Protein AF-A0A9E5BPJ3-F1 (afdb_monomer)

Structure (mmCIF, N/CA/C/O backbone):
data_AF-A0A9E5BPJ3-F1
#
_entry.id   AF-A0A9E5BPJ3-F1
#
loop_
_atom_site.group_PDB
_atom_site.id
_atom_site.type_symbol
_atom_site.label_atom_id
_atom_site.label_alt_id
_atom_site.label_comp_id
_atom_site.label_asym_id
_atom_site.label_entity_id
_atom_site.label_seq_id
_atom_site.pdbx_PDB_ins_code
_atom_site.Cartn_x
_atom_site.Cartn_y
_atom_site.Cartn_z
_atom_site.occupancy
_atom_site.B_iso_or_equiv
_atom_site.auth_seq_id
_atom_site.auth_comp_id
_atom_site.auth_asym_id
_atom_site.auth_atom_id
_atom_site.pdbx_PDB_model_num
ATOM 1 N N . MET A 1 1 ? -10.280 13.046 -14.703 1.00 81.69 1 MET A N 1
ATOM 2 C CA . MET A 1 1 ? -9.796 13.109 -16.103 1.00 81.69 1 MET A CA 1
ATOM 3 C C . MET A 1 1 ? -10.925 13.627 -16.991 1.00 81.69 1 MET A C 1
ATOM 5 O O . MET A 1 1 ? -12.068 13.327 -16.679 1.00 81.69 1 MET A O 1
ATOM 9 N N . SER A 1 2 ? -10.649 14.406 -18.044 1.00 81.88 2 SER A N 1
ATOM 10 C CA . SER A 1 2 ? -11.695 15.060 -18.865 1.00 81.88 2 SER A CA 1
ATOM 11 C C . SER A 1 2 ? -11.933 14.431 -20.241 1.00 81.88 2 SER A C 1
ATOM 13 O O . SER A 1 2 ? -13.012 14.604 -20.796 1.00 81.88 2 SER A O 1
ATOM 15 N N . GLN A 1 3 ? -10.954 13.704 -20.785 1.00 89.88 3 GLN A N 1
ATOM 16 C CA . GLN A 1 3 ? -11.055 13.027 -22.080 1.00 89.88 3 GLN A CA 1
ATOM 17 C C . GLN A 1 3 ? -11.237 11.512 -21.890 1.00 89.88 3 GLN A C 1
ATOM 19 O O . GLN A 1 3 ? -10.667 10.955 -20.945 1.00 89.88 3 GLN A O 1
ATOM 24 N N . PRO A 1 4 ? -11.993 10.834 -22.777 1.00 89.38 4 PRO A N 1
ATOM 25 C CA . PRO A 1 4 ? -12.219 9.392 -22.686 1.00 89.38 4 PRO A CA 1
ATOM 26 C C . PRO A 1 4 ? -10.955 8.568 -22.975 1.00 89.38 4 PRO A C 1
ATOM 28 O O . PRO A 1 4 ? -10.766 7.520 -22.364 1.00 89.38 4 PRO A O 1
ATOM 31 N N . LEU A 1 5 ? -10.064 9.049 -23.851 1.00 94.25 5 LEU A N 1
ATOM 32 C CA . LEU A 1 5 ? -8.779 8.415 -24.158 1.00 94.25 5 LEU A CA 1
ATOM 33 C C . LEU A 1 5 ? -7.630 9.350 -23.774 1.00 94.25 5 LEU A C 1
ATOM 35 O O . LEU A 1 5 ? -7.616 10.514 -24.170 1.00 94.25 5 LEU A O 1
ATOM 39 N N . GLN A 1 6 ? -6.668 8.842 -23.004 1.00 93.38 6 GLN A N 1
ATOM 40 C CA . GLN A 1 6 ? -5.492 9.603 -22.582 1.00 93.38 6 GLN A CA 1
ATOM 41 C C . GLN A 1 6 ? 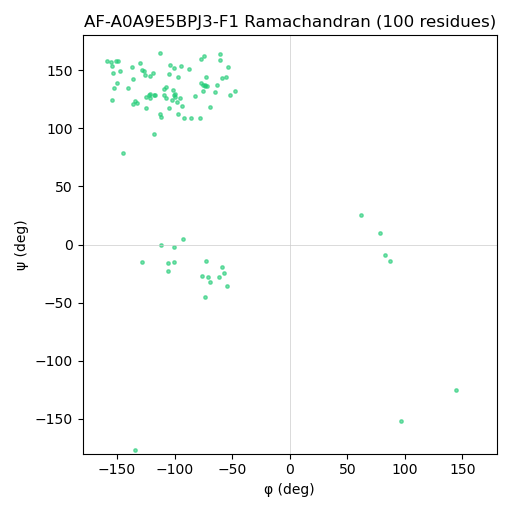-4.314 8.689 -22.248 1.00 93.38 6 GLN A C 1
ATOM 43 O O . GLN A 1 6 ? -4.495 7.527 -21.881 1.00 93.38 6 GLN A O 1
ATOM 48 N N . THR A 1 7 ? -3.109 9.244 -22.314 1.00 95.75 7 THR A N 1
ATOM 49 C CA . THR A 1 7 ? -1.898 8.575 -21.833 1.00 95.75 7 THR A CA 1
ATOM 50 C C . THR A 1 7 ? -1.848 8.608 -20.299 1.00 95.75 7 THR A C 1
ATOM 52 O O . THR A 1 7 ? -2.121 9.661 -19.713 1.00 95.75 7 THR A O 1
ATOM 55 N N . PRO A 1 8 ? -1.476 7.504 -19.625 1.00 96.94 8 PRO A N 1
ATOM 56 C CA . PRO A 1 8 ? -1.297 7.489 -18.176 1.00 96.94 8 PRO A CA 1
ATOM 57 C C . PRO A 1 8 ? -0.249 8.498 -17.697 1.00 96.94 8 PRO A C 1
ATOM 59 O O . PRO A 1 8 ? 0.800 8.677 -18.321 1.00 96.94 8 PRO A O 1
ATOM 62 N N . LYS A 1 9 ? -0.492 9.116 -16.539 1.00 96.75 9 LYS A N 1
ATOM 63 C CA . LYS A 1 9 ? 0.490 9.997 -15.890 1.00 96.75 9 LYS A CA 1
ATOM 64 C C . LYS A 1 9 ? 1.498 9.156 -15.107 1.00 96.75 9 LYS A C 1
ATOM 66 O O . LYS A 1 9 ? 1.103 8.363 -14.256 1.00 96.75 9 LYS A O 1
ATOM 71 N N . ILE A 1 10 ? 2.791 9.373 -15.337 1.00 98.38 10 ILE A N 1
ATOM 72 C CA . ILE A 1 10 ? 3.872 8.727 -14.580 1.00 98.38 10 ILE A CA 1
ATOM 73 C C . ILE A 1 10 ? 4.396 9.696 -13.517 1.00 98.38 10 ILE A C 1
ATOM 75 O O . ILE A 1 10 ? 4.712 10.846 -13.819 1.00 98.38 10 ILE A O 1
ATOM 79 N N . VAL A 1 11 ? 4.496 9.236 -12.270 1.00 98.38 11 VAL A N 1
ATOM 80 C CA . VAL A 1 11 ? 5.023 10.015 -11.141 1.00 98.38 11 VAL A CA 1
ATOM 81 C C . VAL A 1 11 ? 6.164 9.244 -10.488 1.00 98.38 11 VAL A C 1
ATOM 83 O O . VAL A 1 11 ? 5.953 8.160 -9.949 1.00 98.38 11 VAL A O 1
ATOM 86 N N . ILE A 1 12 ? 7.371 9.810 -10.513 1.00 98.31 12 ILE A N 1
ATOM 87 C CA . ILE A 1 12 ? 8.544 9.214 -9.863 1.00 98.31 12 ILE A CA 1
ATOM 88 C C . ILE A 1 12 ? 8.483 9.447 -8.355 1.00 98.31 12 ILE A C 1
ATOM 90 O O . ILE A 1 12 ? 8.108 10.524 -7.885 1.00 98.31 12 ILE A O 1
ATOM 94 N N . LYS A 1 13 ? 8.852 8.419 -7.592 1.00 97.31 13 LYS A N 1
ATOM 95 C CA . LYS A 1 13 ? 8.881 8.422 -6.132 1.00 97.31 13 LYS A CA 1
ATOM 96 C C . LYS A 1 13 ? 10.236 7.910 -5.634 1.00 97.31 13 LYS A C 1
ATOM 98 O O . LYS A 1 13 ? 10.876 7.124 -6.325 1.00 97.31 13 LYS A O 1
ATOM 103 N N . PRO A 1 14 ? 10.669 8.261 -4.410 1.00 96.81 14 PRO A N 1
ATOM 104 C CA . PRO A 1 14 ? 11.923 7.739 -3.848 1.00 96.81 14 PRO A CA 1
ATOM 105 C C . PRO A 1 14 ? 11.990 6.204 -3.738 1.00 96.81 14 PRO A C 1
ATOM 107 O O . PRO A 1 14 ? 13.074 5.635 -3.603 1.00 96.81 14 PRO A O 1
ATOM 110 N N . TRP A 1 15 ? 10.833 5.538 -3.776 1.00 97.19 15 TRP A N 1
ATOM 111 C CA . TRP A 1 15 ? 10.688 4.087 -3.710 1.00 97.19 15 TRP A CA 1
ATOM 112 C C . TRP A 1 15 ? 10.454 3.411 -5.072 1.00 97.19 15 TRP A C 1
ATOM 114 O O . TRP A 1 15 ? 10.380 2.188 -5.114 1.00 97.19 15 TRP A O 1
ATOM 124 N N . GLY A 1 16 ? 10.350 4.166 -6.174 1.00 97.88 16 GLY A N 1
ATOM 125 C CA . GLY A 1 16 ? 10.026 3.633 -7.501 1.00 97.88 16 GLY A CA 1
ATOM 126 C C . GLY A 1 16 ? 9.164 4.598 -8.319 1.00 97.88 16 GLY A C 1
ATOM 127 O O . GLY A 1 16 ? 9.533 5.762 -8.501 1.00 97.88 16 GLY A O 1
ATOM 128 N N . ARG A 1 17 ? 8.009 4.150 -8.822 1.00 98.44 17 ARG A N 1
ATOM 129 C CA . ARG A 1 17 ? 7.078 5.017 -9.567 1.00 98.44 17 ARG A CA 1
ATOM 130 C C . ARG A 1 17 ? 5.611 4.624 -9.418 1.00 98.44 17 ARG A C 1
ATOM 132 O O . ARG A 1 17 ? 5.271 3.477 -9.144 1.00 98.44 17 ARG A O 1
ATOM 139 N N . GLU A 1 18 ? 4.746 5.597 -9.676 1.00 98.56 18 GLU A N 1
ATOM 140 C CA . GLU A 1 18 ? 3.305 5.422 -9.849 1.00 98.56 18 GLU A CA 1
ATOM 141 C C . GLU A 1 18 ? 2.937 5.644 -11.321 1.00 98.56 18 GLU A C 1
ATOM 143 O O . GLU A 1 18 ? 3.338 6.648 -11.913 1.00 98.56 18 GLU A O 1
ATOM 148 N N . ILE A 1 19 ? 2.124 4.759 -11.895 1.00 98.56 19 ILE A N 1
ATOM 149 C CA . ILE A 1 19 ? 1.502 4.935 -13.214 1.00 98.56 19 ILE A CA 1
ATOM 150 C C . ILE A 1 19 ? 0.001 5.110 -12.991 1.00 98.56 19 ILE A C 1
ATOM 152 O O . ILE A 1 19 ? -0.685 4.177 -12.581 1.00 98.56 19 ILE A O 1
ATOM 156 N N . TRP A 1 20 ? -0.511 6.315 -13.216 1.00 98.19 20 TRP A N 1
ATOM 157 C CA . TRP A 1 20 ? -1.896 6.680 -12.932 1.00 98.19 20 TRP A CA 1
ATOM 158 C C . TRP A 1 20 ? -2.744 6.445 -14.177 1.00 98.19 20 TRP A C 1
ATOM 160 O O . TRP A 1 20 ? -2.638 7.193 -15.151 1.00 98.19 20 TRP A O 1
ATOM 170 N N . PHE A 1 21 ? -3.592 5.419 -14.129 1.00 96.88 21 PHE A N 1
ATOM 171 C CA . PHE A 1 21 ? -4.532 5.087 -15.204 1.00 96.88 21 PHE A CA 1
ATOM 172 C C . PHE A 1 21 ? -5.961 5.565 -14.916 1.00 96.88 21 PHE A C 1
ATOM 174 O O . PHE A 1 21 ? -6.772 5.638 -15.833 1.00 96.88 21 PHE A O 1
ATOM 181 N N . ALA A 1 22 ? -6.273 5.935 -13.669 1.00 96.06 22 ALA A N 1
ATOM 182 C CA . ALA A 1 22 ? -7.500 6.646 -13.330 1.00 96.06 22 ALA A CA 1
ATOM 183 C C . ALA A 1 22 ? -7.248 7.728 -12.270 1.00 96.06 22 ALA A C 1
ATOM 185 O O . ALA A 1 22 ? -6.574 7.488 -11.270 1.00 96.06 22 ALA A O 1
ATOM 186 N N . ASP A 1 23 ? -7.816 8.911 -12.495 1.00 95.12 23 ASP A N 1
ATOM 187 C CA . ASP A 1 23 ? -7.787 10.064 -11.588 1.00 95.12 23 ASP A CA 1
ATOM 188 C C . ASP A 1 23 ? -9.121 10.804 -11.713 1.00 95.12 23 ASP A C 1
ATOM 190 O O . ASP A 1 23 ? -9.282 11.754 -12.489 1.00 95.12 23 ASP A O 1
ATOM 194 N N . GLN A 1 24 ? -10.136 10.251 -11.057 1.00 94.81 24 GLN A N 1
ATOM 195 C CA . GLN A 1 24 ? -11.500 10.754 -11.077 1.00 94.81 24 GLN A CA 1
ATOM 196 C C . GLN A 1 24 ? -11.887 11.293 -9.709 1.00 94.81 24 GLN A C 1
ATOM 198 O O . GLN A 1 24 ? -11.283 10.975 -8.689 1.00 94.81 24 GLN A O 1
ATOM 203 N N . LYS A 1 25 ? -12.975 12.066 -9.676 1.00 94.69 25 LYS A N 1
ATOM 204 C CA . LYS A 1 25 ? -13.491 12.655 -8.435 1.00 94.69 25 LYS A CA 1
ATOM 205 C C . LYS A 1 25 ? -13.756 11.614 -7.338 1.00 94.69 25 LYS A C 1
ATOM 207 O O . LYS A 1 25 ? -13.567 11.917 -6.167 1.00 94.69 25 LYS A O 1
ATOM 212 N N . MET A 1 26 ? -14.210 10.418 -7.720 1.00 95.81 26 MET A N 1
ATOM 213 C CA . MET A 1 26 ? -14.640 9.376 -6.780 1.00 95.81 26 MET A CA 1
ATOM 214 C C . MET A 1 26 ? -13.654 8.213 -6.641 1.00 95.81 26 MET A C 1
ATOM 216 O O . MET A 1 26 ? -13.776 7.439 -5.698 1.00 95.81 26 MET A O 1
ATOM 220 N N . TYR A 1 27 ? -12.701 8.056 -7.563 1.00 96.50 27 TYR A N 1
ATOM 221 C CA . TYR A 1 27 ? -11.762 6.937 -7.536 1.00 96.50 27 TYR A CA 1
ATOM 222 C C . TYR A 1 27 ? -10.455 7.276 -8.247 1.00 96.50 27 TYR A C 1
ATOM 224 O O . TYR A 1 27 ? -10.415 8.079 -9.181 1.00 96.50 27 TYR A O 1
ATOM 232 N N . ALA A 1 28 ? -9.393 6.599 -7.828 1.00 97.25 28 ALA A N 1
ATOM 233 C CA . ALA A 1 28 ? -8.108 6.615 -8.499 1.00 97.25 28 ALA A CA 1
ATOM 234 C C . ALA A 1 28 ? -7.666 5.179 -8.782 1.00 97.25 28 ALA A C 1
ATOM 236 O O . ALA A 1 28 ? -7.990 4.257 -8.037 1.00 97.25 28 ALA A O 1
ATOM 237 N N . GLY A 1 29 ? -6.916 5.009 -9.860 1.00 97.88 29 GLY A N 1
ATOM 238 C CA . GLY A 1 29 ? -6.368 3.736 -10.297 1.00 97.88 29 GLY A CA 1
ATOM 239 C C . GLY A 1 29 ? -4.902 3.927 -10.630 1.00 97.88 29 GLY A C 1
ATOM 240 O O . GLY A 1 29 ? -4.549 4.785 -11.446 1.00 97.88 29 GLY A O 1
ATOM 241 N N . LYS A 1 30 ? -4.047 3.162 -9.954 1.00 98.25 30 LYS A N 1
ATOM 242 C CA . LYS A 1 30 ? -2.598 3.264 -10.091 1.00 98.25 30 LYS A CA 1
ATOM 243 C C . LYS A 1 30 ? -1.967 1.887 -10.190 1.00 98.25 30 LYS A C 1
ATOM 245 O O . LYS A 1 30 ? -2.367 0.976 -9.473 1.00 98.25 30 LYS A O 1
ATOM 250 N N . ILE A 1 31 ? -0.944 1.776 -11.027 1.00 98.44 31 ILE A N 1
ATOM 251 C CA . ILE A 1 31 ? 0.047 0.704 -10.941 1.00 98.44 31 ILE A CA 1
ATOM 252 C C . ILE A 1 31 ? 1.216 1.259 -10.132 1.00 98.44 31 ILE A C 1
ATOM 254 O O . ILE A 1 31 ? 1.739 2.333 -10.447 1.00 98.44 31 ILE A O 1
ATOM 258 N N . LEU A 1 32 ? 1.591 0.554 -9.069 1.00 98.31 32 LEU A N 1
ATOM 259 C CA . LEU A 1 32 ? 2.748 0.889 -8.247 1.00 98.31 32 LEU A CA 1
ATOM 260 C C . LEU A 1 32 ? 3.887 -0.051 -8.622 1.00 98.31 32 LEU A C 1
ATOM 262 O O . LEU A 1 32 ? 3.735 -1.268 -8.553 1.00 98.31 32 LEU A O 1
ATOM 266 N N . GLU A 1 33 ? 5.027 0.515 -8.992 1.00 98.19 33 GLU A N 1
ATOM 267 C CA . GLU A 1 33 ? 6.259 -0.241 -9.180 1.00 98.19 33 GLU A CA 1
ATOM 268 C C . GLU A 1 33 ? 7.244 0.177 -8.097 1.00 98.19 33 GLU A C 1
ATOM 270 O O . GLU A 1 33 ? 7.698 1.325 -8.068 1.00 98.19 33 GLU A O 1
ATOM 275 N N . VAL A 1 34 ? 7.539 -0.750 -7.188 1.00 97.94 34 VAL A N 1
ATOM 276 C CA . VAL A 1 34 ? 8.392 -0.514 -6.021 1.00 97.94 34 VAL A CA 1
ATOM 277 C C . VAL A 1 34 ? 9.728 -1.218 -6.229 1.00 97.94 34 VAL A C 1
ATOM 279 O O . VAL A 1 34 ? 9.782 -2.415 -6.508 1.00 97.94 34 VAL A O 1
ATOM 282 N N . THR A 1 35 ? 10.822 -0.472 -6.103 1.00 97.88 35 THR A N 1
ATOM 283 C CA . THR A 1 35 ? 12.176 -1.021 -6.205 1.00 97.88 35 THR A CA 1
ATOM 284 C C . THR A 1 35 ? 12.489 -1.858 -4.967 1.00 97.88 35 THR A C 1
ATOM 286 O O . THR A 1 35 ? 12.244 -1.421 -3.845 1.00 97.88 35 THR A O 1
ATOM 289 N N . LYS A 1 36 ? 13.097 -3.038 -5.152 1.00 97.56 36 LYS A N 1
ATOM 290 C CA . LYS A 1 36 ? 13.499 -3.930 -4.051 1.00 97.56 36 LYS A CA 1
ATOM 291 C C . LYS A 1 36 ? 14.252 -3.178 -2.944 1.00 97.56 36 LYS A C 1
ATOM 293 O O . LYS A 1 36 ? 15.207 -2.452 -3.220 1.00 97.56 36 LYS A O 1
ATOM 298 N N . GLY A 1 37 ? 13.848 -3.406 -1.692 1.00 96.94 37 GLY A N 1
ATOM 299 C CA . GLY A 1 37 ? 14.462 -2.794 -0.509 1.00 96.94 37 GLY A CA 1
ATOM 300 C C . GLY A 1 37 ? 14.042 -1.342 -0.263 1.00 96.94 37 GLY A C 1
ATOM 301 O O . GLY A 1 37 ? 14.640 -0.663 0.573 1.00 96.94 37 GLY A O 1
ATOM 302 N N . LYS A 1 38 ? 13.043 -0.839 -0.994 1.00 97.75 38 LYS A N 1
ATOM 303 C CA . LYS A 1 38 ? 12.405 0.451 -0.733 1.00 97.75 38 LYS A CA 1
ATOM 304 C C . LYS A 1 38 ? 11.049 0.237 -0.084 1.00 97.75 38 LYS A C 1
ATOM 306 O O . L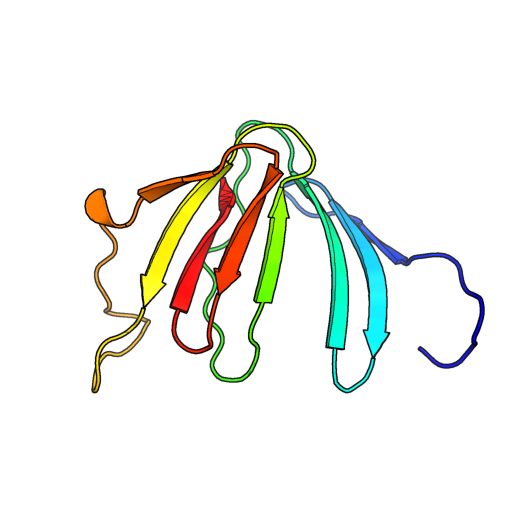YS A 1 38 ? 10.400 -0.768 -0.308 1.00 97.75 38 LYS A O 1
ATOM 311 N N . ARG A 1 39 ? 10.607 1.247 0.659 1.00 96.19 39 ARG A N 1
ATOM 312 C CA . ARG A 1 39 ? 9.304 1.257 1.317 1.00 96.19 39 ARG A CA 1
ATOM 313 C C . ARG A 1 39 ? 8.521 2.510 0.996 1.00 96.19 39 ARG A C 1
ATOM 315 O O . ARG A 1 39 ? 9.099 3.587 0.809 1.00 96.19 39 ARG A O 1
ATOM 322 N N . LEU A 1 40 ? 7.205 2.370 0.997 1.00 97.19 40 LEU A N 1
ATOM 323 C CA . LEU A 1 40 ? 6.289 3.499 1.011 1.00 97.19 40 LEU A CA 1
ATOM 324 C C . LEU A 1 40 ? 6.267 4.127 2.414 1.00 97.19 40 LEU A C 1
ATOM 326 O O . LEU A 1 40 ? 6.705 3.527 3.399 1.00 97.19 40 LEU A O 1
ATOM 330 N N . SER A 1 41 ? 5.785 5.366 2.512 1.00 96.12 41 SER A N 1
ATOM 331 C CA . SER A 1 41 ? 5.517 5.981 3.815 1.00 96.12 41 SER A CA 1
ATOM 332 C C . SER A 1 41 ? 4.470 5.172 4.581 1.00 96.12 41 SER A C 1
ATOM 334 O O . SER A 1 41 ? 3.691 4.439 3.981 1.00 96.12 41 SER A O 1
ATOM 336 N N . LEU A 1 42 ? 4.425 5.320 5.906 1.00 96.12 42 LEU A N 1
ATOM 337 C CA . LEU A 1 42 ? 3.287 4.832 6.682 1.00 96.12 42 LEU A CA 1
ATOM 338 C C . LEU A 1 42 ? 2.040 5.631 6.279 1.00 96.12 42 LEU A C 1
ATOM 340 O O . LEU A 1 42 ? 2.096 6.861 6.208 1.00 96.12 42 LEU A O 1
ATOM 344 N N . GLN A 1 43 ? 0.944 4.941 5.983 1.00 97.38 43 GLN A N 1
ATOM 345 C CA . GLN A 1 43 ? -0.270 5.537 5.439 1.00 97.38 43 GLN A CA 1
ATOM 346 C C . GLN A 1 43 ? -1.457 5.327 6.374 1.00 97.38 43 GLN A C 1
ATOM 348 O O . GLN A 1 43 ? -1.569 4.309 7.054 1.00 97.38 43 GLN A O 1
ATOM 353 N N . TYR A 1 44 ? -2.360 6.304 6.368 1.00 97.81 44 TYR A N 1
ATOM 354 C CA . TYR A 1 44 ? -3.635 6.278 7.071 1.00 97.81 44 TYR A CA 1
ATOM 355 C C . TYR A 1 44 ? -4.653 7.114 6.292 1.00 97.81 44 TYR A C 1
ATOM 357 O O . TYR A 1 44 ? -4.326 8.190 5.776 1.00 97.81 44 TYR A O 1
ATOM 365 N N . HIS A 1 45 ? -5.889 6.625 6.192 1.00 97.31 45 HIS A N 1
ATOM 366 C CA . HIS A 1 45 ? -6.945 7.273 5.421 1.00 97.31 45 HIS A CA 1
ATOM 367 C C . HIS A 1 45 ? -8.272 7.288 6.189 1.00 97.31 45 HIS A C 1
ATOM 369 O O . HIS A 1 45 ? -8.832 6.241 6.494 1.00 97.31 45 HIS A O 1
ATOM 375 N N . GLU A 1 46 ? -8.813 8.485 6.437 1.00 96.50 46 GLU A N 1
ATOM 376 C CA . GLU A 1 46 ? -10.135 8.667 7.071 1.00 96.50 46 GLU A CA 1
ATOM 377 C C . GLU A 1 46 ? -11.305 8.404 6.111 1.00 96.50 46 GLU A C 1
ATOM 379 O O . GLU A 1 46 ? -12.407 8.081 6.535 1.00 96.50 46 GLU A O 1
ATOM 384 N N . ARG A 1 47 ? -11.096 8.602 4.802 1.00 96.31 47 ARG A N 1
ATOM 385 C CA . ARG A 1 47 ? -12.191 8.642 3.809 1.00 96.31 47 ARG A CA 1
ATOM 386 C C . ARG A 1 47 ? -11.997 7.732 2.606 1.00 96.31 47 ARG A C 1
ATOM 388 O O . ARG A 1 47 ? -12.931 7.524 1.842 1.00 96.31 47 ARG A O 1
ATOM 395 N N . LYS A 1 48 ? -10.777 7.244 2.394 1.00 97.31 48 LYS A N 1
ATOM 396 C CA . LYS A 1 48 ? -10.410 6.466 1.214 1.00 97.31 48 LYS A CA 1
ATOM 397 C C . LYS A 1 48 ? -10.181 5.021 1.626 1.00 97.31 48 LYS A C 1
ATOM 399 O O . LYS A 1 48 ? -9.398 4.768 2.534 1.00 97.31 48 LYS A O 1
ATOM 404 N N . THR A 1 49 ? -10.844 4.120 0.918 1.00 98.00 49 THR A N 1
ATOM 405 C CA . THR A 1 49 ? -10.572 2.682 0.945 1.00 98.00 49 THR A CA 1
ATOM 406 C C . THR A 1 49 ? -9.673 2.342 -0.233 1.00 98.00 49 THR A C 1
ATOM 408 O O . THR A 1 49 ? -9.815 2.930 -1.308 1.00 98.00 49 THR A O 1
ATOM 411 N N . GLU A 1 50 ? -8.753 1.406 -0.042 1.00 98.44 50 GLU A N 1
ATOM 412 C CA . GLU A 1 50 ? -7.873 0.923 -1.102 1.00 98.44 50 GLU A CA 1
ATOM 413 C C . GLU A 1 50 ? -8.061 -0.577 -1.286 1.00 98.44 50 GLU A C 1
ATOM 415 O O . GLU A 1 50 ? -8.354 -1.323 -0.357 1.00 98.44 50 GLU A O 1
ATOM 420 N N . THR A 1 51 ? -7.949 -1.042 -2.520 1.00 98.50 51 THR A N 1
ATOM 421 C CA . THR A 1 51 ? -7.905 -2.469 -2.825 1.00 98.50 51 THR A CA 1
ATOM 422 C C . THR A 1 51 ? -6.785 -2.663 -3.812 1.00 98.50 51 THR A C 1
ATOM 424 O O . THR A 1 51 ? -6.739 -1.991 -4.843 1.00 98.50 51 THR A O 1
ATOM 427 N N . LEU A 1 52 ? -5.845 -3.523 -3.450 1.00 98.38 52 LEU A N 1
ATOM 428 C CA . LEU A 1 52 ? -4.634 -3.739 -4.210 1.00 98.38 52 LEU A CA 1
ATOM 429 C C . LEU A 1 52 ? -4.495 -5.230 -4.516 1.00 98.38 52 LEU A C 1
ATOM 431 O O . LEU A 1 52 ? -4.876 -6.085 -3.719 1.00 98.38 52 LEU A O 1
ATOM 435 N N . TYR A 1 53 ? -3.939 -5.526 -5.684 1.00 98.56 53 TYR A N 1
ATOM 436 C CA . TYR A 1 53 ? -3.615 -6.871 -6.143 1.00 98.56 53 TYR A CA 1
ATOM 437 C C . TYR A 1 53 ? -2.122 -6.919 -6.452 1.00 98.56 53 TYR A C 1
ATOM 439 O O . TYR A 1 53 ? -1.622 -6.060 -7.187 1.00 98.56 53 TYR A O 1
ATOM 447 N N . LEU A 1 54 ? -1.407 -7.901 -5.902 1.00 98.50 54 LEU A N 1
ATOM 448 C CA . LEU A 1 54 ? 0.021 -8.026 -6.159 1.00 98.50 54 LEU A CA 1
ATOM 449 C C . LEU A 1 54 ? 0.245 -8.822 -7.445 1.00 98.50 54 LEU A C 1
ATOM 451 O O . LEU A 1 54 ? 0.027 -10.029 -7.493 1.00 98.50 54 LEU A O 1
ATOM 455 N N . VAL A 1 55 ? 0.697 -8.131 -8.492 1.00 98.31 55 VAL A N 1
ATOM 456 C CA . VAL A 1 55 ? 0.949 -8.742 -9.807 1.00 98.31 55 VAL A CA 1
ATOM 457 C C . VAL A 1 55 ? 2.212 -9.604 -9.795 1.00 98.31 55 VAL A C 1
ATOM 459 O O . VAL A 1 55 ? 2.208 -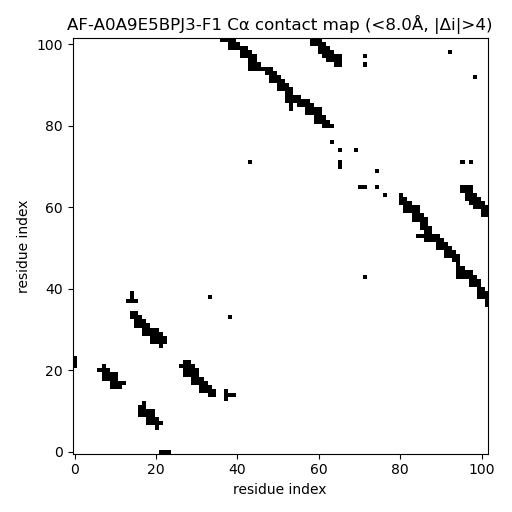10.716 -10.312 1.00 98.31 55 VAL A O 1
ATOM 462 N N . SER A 1 56 ? 3.301 -9.102 -9.214 1.00 98.00 56 SER A N 1
ATOM 463 C CA . SER A 1 56 ? 4.601 -9.777 -9.203 1.00 98.00 56 SER A CA 1
ATOM 464 C C . SER A 1 56 ? 5.486 -9.261 -8.074 1.00 98.00 56 SER A C 1
ATOM 466 O O . SER A 1 56 ? 5.333 -8.117 -7.648 1.00 98.00 56 SER A O 1
ATOM 468 N N . GLY A 1 57 ? 6.473 -10.059 -7.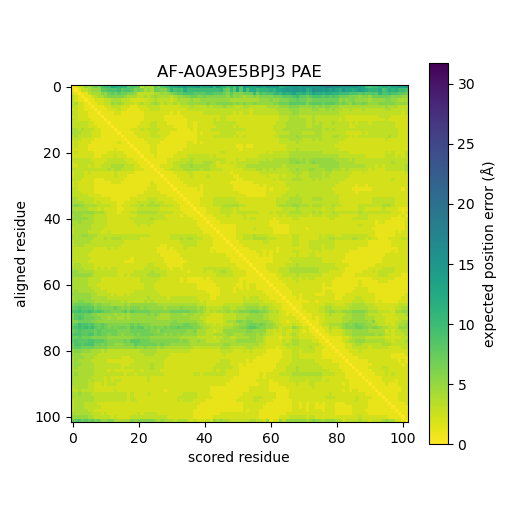664 1.00 97.06 57 GLY A N 1
ATOM 469 C CA . GLY A 1 57 ? 7.417 -9.711 -6.601 1.00 97.06 57 GLY A CA 1
ATOM 470 C C . GLY A 1 57 ? 7.002 -10.294 -5.254 1.00 97.06 57 GLY A C 1
ATOM 471 O O . GLY A 1 57 ? 6.386 -11.350 -5.203 1.00 97.06 57 GLY A O 1
ATOM 472 N N . LYS A 1 58 ? 7.382 -9.633 -4.163 1.00 97.56 58 LYS A N 1
ATOM 473 C CA . LYS A 1 58 ? 6.998 -9.989 -2.793 1.00 97.56 58 LYS A CA 1
ATOM 474 C C . LYS A 1 58 ? 7.013 -8.718 -1.961 1.00 97.56 58 LYS A C 1
ATOM 476 O O . LYS A 1 58 ? 7.970 -7.957 -2.081 1.00 97.56 58 LYS A O 1
ATOM 481 N N . VAL A 1 59 ? 5.979 -8.505 -1.154 1.00 98.25 59 VAL A N 1
ATOM 482 C CA . VAL A 1 59 ? 5.842 -7.298 -0.329 1.00 98.25 59 VAL A CA 1
ATOM 483 C C . VAL A 1 59 ? 5.752 -7.698 1.138 1.00 98.25 59 VAL A C 1
ATOM 485 O O . VAL A 1 59 ? 4.941 -8.549 1.507 1.00 98.25 59 VAL A O 1
ATOM 488 N N . ARG A 1 60 ? 6.561 -7.072 1.992 1.00 98.19 60 ARG A N 1
ATOM 489 C CA . ARG A 1 60 ? 6.305 -7.031 3.430 1.00 98.19 60 ARG A CA 1
ATOM 490 C C . ARG A 1 60 ? 5.218 -5.990 3.655 1.00 98.19 60 ARG A C 1
ATOM 492 O O . ARG A 1 60 ? 5.420 -4.790 3.481 1.00 98.19 60 ARG A O 1
ATOM 499 N N . LEU A 1 61 ? 4.039 -6.475 4.000 1.00 98.12 61 LEU A N 1
ATOM 500 C CA . LEU A 1 61 ? 2.870 -5.662 4.261 1.00 98.12 61 LEU A CA 1
ATOM 501 C C . LEU A 1 61 ? 2.740 -5.474 5.768 1.00 98.12 61 LEU A C 1
ATOM 503 O O . LEU A 1 61 ? 2.595 -6.443 6.505 1.00 98.12 61 LEU A O 1
ATOM 507 N N . THR A 1 62 ? 2.721 -4.230 6.222 1.00 98.38 62 THR A N 1
ATOM 508 C CA . THR A 1 62 ? 2.276 -3.901 7.575 1.00 98.38 62 THR A CA 1
ATOM 509 C C . THR A 1 62 ? 0.846 -3.391 7.497 1.00 98.38 62 THR A C 1
ATOM 511 O O . THR A 1 62 ? 0.598 -2.471 6.718 1.00 98.38 62 THR A O 1
ATOM 514 N N . TYR A 1 63 ? -0.082 -3.923 8.294 1.00 98.00 63 TYR A N 1
ATOM 515 C CA . TYR A 1 63 ? -1.396 -3.301 8.474 1.00 98.00 63 TYR A CA 1
ATOM 516 C C . TYR A 1 63 ? -1.993 -3.511 9.867 1.00 98.00 63 TYR A C 1
ATOM 518 O O . TYR A 1 63 ? -1.768 -4.527 10.528 1.00 98.00 63 TYR A O 1
ATOM 526 N N . ARG A 1 64 ? -2.784 -2.530 10.310 1.00 97.75 64 ARG A N 1
ATOM 527 C CA . ARG A 1 64 ? -3.555 -2.585 11.552 1.00 97.75 64 ARG A CA 1
ATOM 528 C C . ARG A 1 64 ? -4.779 -1.677 11.476 1.00 97.75 64 ARG A C 1
ATOM 530 O O . ARG A 1 64 ? -4.649 -0.471 11.267 1.00 97.75 64 ARG A O 1
ATOM 537 N N . GLU A 1 65 ? -5.953 -2.249 11.700 1.00 97.25 65 GLU A N 1
ATOM 538 C CA . GLU A 1 65 ? -7.186 -1.482 11.887 1.00 97.25 65 GLU A CA 1
ATOM 539 C C . GLU A 1 65 ? -7.205 -0.816 13.264 1.00 97.25 65 GLU A C 1
ATOM 541 O O . GLU A 1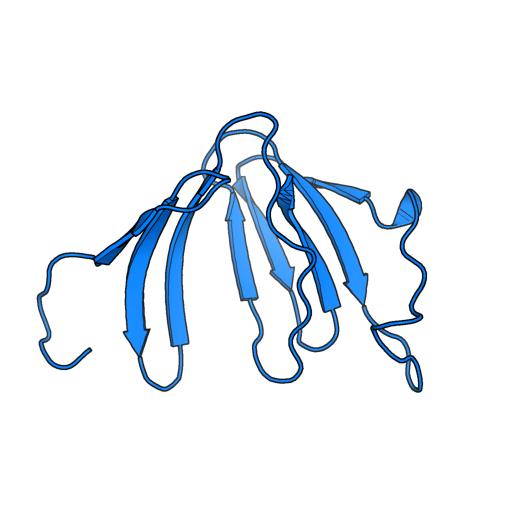 65 ? -6.825 -1.427 14.271 1.00 97.25 65 GLU A O 1
ATOM 546 N N . LEU A 1 66 ? -7.643 0.443 13.307 1.00 96.75 66 LEU A N 1
ATOM 547 C CA . LEU A 1 66 ? -7.850 1.143 14.568 1.00 96.75 66 LEU A CA 1
ATOM 548 C C . LEU A 1 66 ? -9.089 0.633 15.289 1.00 96.75 66 LEU A C 1
ATOM 550 O O . LEU A 1 66 ? -10.168 0.531 14.705 1.00 96.75 66 LEU A O 1
ATOM 554 N N . GLN A 1 67 ? -8.952 0.440 16.594 1.00 94.44 67 GLN A N 1
ATOM 555 C CA . GLN A 1 67 ? -10.078 0.164 17.471 1.00 94.44 67 GLN A CA 1
ATOM 556 C C . GLN A 1 67 ? -10.880 1.445 17.769 1.00 94.44 67 GLN A C 1
ATOM 558 O O . GLN A 1 67 ? -10.367 2.565 17.618 1.00 94.44 67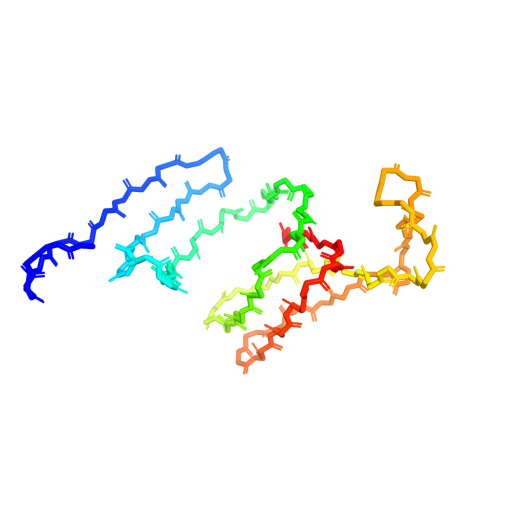 GLN A O 1
ATOM 563 N N . PRO A 1 68 ? -12.150 1.323 18.200 1.00 93.38 68 PRO A N 1
ATOM 564 C CA . PRO A 1 68 ? -12.945 2.468 18.627 1.00 93.38 68 PRO A CA 1
ATOM 565 C C . PRO A 1 68 ? -12.214 3.313 19.679 1.00 93.38 68 PRO A C 1
ATOM 567 O O . PRO A 1 68 ? -11.722 2.796 20.678 1.00 93.38 68 PRO A O 1
ATOM 570 N N . GLY A 1 69 ? -12.135 4.624 19.444 1.00 93.12 69 GLY A N 1
ATOM 571 C CA . GLY A 1 69 ? -11.454 5.571 20.334 1.00 93.12 69 GLY A CA 1
ATOM 572 C C . GLY A 1 69 ? -9.935 5.676 20.150 1.00 93.12 69 GLY A C 1
ATOM 573 O O . GLY A 1 69 ? -9.337 6.606 20.692 1.00 93.12 69 GLY A O 1
ATOM 574 N N . GLU A 1 70 ? -9.300 4.804 19.360 1.00 95.12 70 GLU A N 1
ATOM 575 C CA . GLU A 1 70 ? -7.871 4.933 19.069 1.00 95.12 70 GLU A CA 1
ATOM 576 C C . GLU A 1 70 ? -7.573 6.092 18.109 1.00 95.12 70 GLU A C 1
ATOM 578 O O . GLU A 1 70 ? -8.307 6.368 17.149 1.00 95.12 70 GLU A O 1
ATOM 583 N N . LYS A 1 71 ? -6.434 6.740 18.364 1.00 93.88 71 LYS A N 1
ATOM 584 C CA . LYS A 1 71 ? -5.817 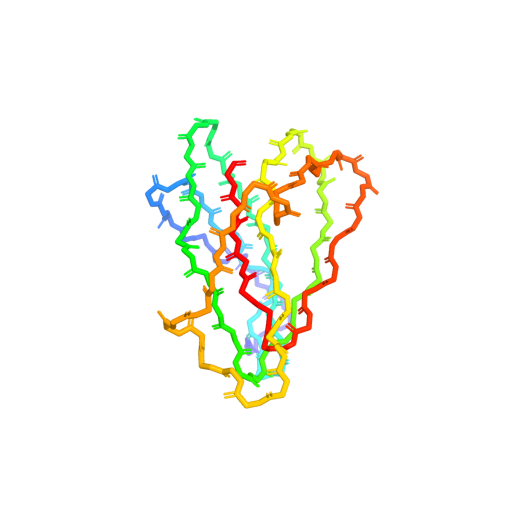7.750 17.504 1.00 93.88 71 LYS A CA 1
ATOM 585 C C . LYS A 1 71 ? -4.670 7.119 16.721 1.00 93.88 71 LYS A C 1
ATOM 587 O O . LYS A 1 71 ? -3.848 6.413 17.306 1.00 93.88 71 LYS A O 1
ATOM 592 N N . HIS A 1 72 ? -4.608 7.372 15.415 1.00 92.38 72 HIS A N 1
ATOM 593 C CA . HIS A 1 72 ? -3.617 6.752 14.530 1.00 92.38 72 HIS A CA 1
ATOM 594 C C . HIS A 1 72 ? -2.163 7.092 14.891 1.00 92.38 72 HIS A C 1
ATOM 596 O O . HIS A 1 72 ? -1.272 6.282 14.661 1.00 92.38 72 HIS A O 1
ATOM 602 N N . GLU A 1 73 ? -1.926 8.255 15.496 1.00 91.81 73 GLU A N 1
ATOM 603 C CA . GLU A 1 73 ? -0.605 8.758 15.881 1.00 91.81 73 GLU A CA 1
ATOM 604 C C . GLU A 1 73 ? 0.012 7.983 17.051 1.00 91.81 73 GLU A C 1
ATOM 606 O O . GLU A 1 73 ? 1.232 7.913 17.174 1.00 91.81 73 GLU A O 1
ATOM 611 N N . SER A 1 74 ? -0.828 7.413 17.918 1.00 91.69 74 SER A N 1
ATOM 612 C CA . SER A 1 74 ? -0.414 6.676 19.119 1.00 91.69 74 SER A CA 1
ATOM 613 C C . SER A 1 74 ? -0.705 5.179 19.032 1.00 91.69 74 SER A C 1
ATOM 615 O O . SER A 1 74 ? -0.451 4.442 19.983 1.00 91.69 74 SER A O 1
ATOM 617 N N . ALA A 1 75 ? -1.287 4.726 17.924 1.00 92.44 75 ALA A N 1
ATOM 618 C CA . ALA A 1 75 ? -1.665 3.341 17.724 1.00 92.44 75 ALA A CA 1
ATOM 619 C C . ALA A 1 75 ? -0.398 2.470 17.580 1.00 92.44 75 ALA A C 1
ATOM 621 O O . ALA A 1 75 ? 0.366 2.670 16.633 1.00 92.44 75 ALA A O 1
ATOM 622 N N . PRO A 1 76 ? -0.154 1.488 18.471 1.00 93.25 76 PRO A N 1
ATOM 623 C CA . PRO A 1 76 ? 1.020 0.629 18.358 1.00 93.25 76 PRO A CA 1
ATOM 624 C C . PRO A 1 76 ? 0.997 -0.198 17.070 1.00 93.25 76 PRO A C 1
ATOM 626 O O . PRO A 1 76 ? -0.027 -0.773 16.702 1.00 93.25 76 PRO A O 1
ATOM 629 N N . ILE A 1 77 ? 2.143 -0.290 16.407 1.00 94.56 77 ILE A N 1
ATOM 630 C CA . ILE A 1 77 ? 2.388 -1.227 15.312 1.00 94.56 77 ILE A CA 1
ATOM 631 C C . ILE A 1 77 ? 3.566 -2.081 15.743 1.00 94.56 77 ILE A C 1
ATOM 633 O O . ILE A 1 77 ? 4.608 -1.545 16.122 1.00 94.56 77 ILE A O 1
ATOM 637 N N . ASN A 1 78 ? 3.386 -3.393 15.714 1.00 93.50 78 ASN A N 1
ATOM 638 C CA . ASN A 1 78 ? 4.410 -4.357 16.095 1.00 93.50 78 ASN A CA 1
ATOM 639 C C . ASN A 1 78 ? 4.488 -5.494 15.068 1.00 93.50 78 ASN A C 1
ATOM 641 O O . ASN A 1 78 ? 3.784 -5.493 14.059 1.00 93.50 78 ASN A O 1
ATOM 645 N N . GLU A 1 79 ? 5.345 -6.472 15.328 1.00 93.12 79 GLU A N 1
ATOM 646 C CA . GLU A 1 79 ? 5.602 -7.614 14.452 1.00 93.12 79 GLU A CA 1
ATOM 647 C C . GLU A 1 79 ? 4.354 -8.447 14.122 1.00 93.12 79 GLU A C 1
ATOM 649 O O . GLU A 1 79 ? 4.295 -9.068 13.066 1.00 93.12 79 GLU A O 1
ATOM 654 N N . LYS A 1 80 ? 3.314 -8.424 14.967 1.00 96.38 80 LYS A N 1
ATOM 655 C CA . LYS A 1 80 ? 2.047 -9.131 14.698 1.00 96.38 80 LYS A CA 1
ATOM 656 C C . LYS A 1 80 ? 1.213 -8.456 13.612 1.00 96.38 80 LYS A C 1
ATOM 658 O O . LYS A 1 80 ? 0.246 -9.038 13.133 1.00 96.38 80 LYS A O 1
ATOM 663 N N . ASN A 1 81 ? 1.552 -7.218 13.261 1.00 97.31 81 ASN A N 1
ATOM 664 C CA . ASN A 1 81 ? 0.908 -6.452 12.201 1.00 97.31 81 ASN A CA 1
ATOM 665 C C . ASN A 1 81 ? 1.618 -6.613 10.856 1.00 97.31 81 ASN A C 1
ATOM 667 O O . ASN A 1 81 ? 1.260 -5.919 9.906 1.00 97.31 81 ASN A O 1
ATOM 671 N N . GLU A 1 82 ? 2.632 -7.473 10.771 1.00 97.94 82 GLU A N 1
ATOM 672 C CA . GLU A 1 82 ? 3.408 -7.687 9.561 1.00 97.94 82 GLU A CA 1
ATOM 673 C C . GLU A 1 82 ? 3.087 -9.027 8.909 1.00 97.94 82 GLU A C 1
ATOM 675 O O . GLU A 1 82 ? 3.012 -10.074 9.548 1.00 97.94 82 GLU A O 1
ATOM 680 N N . PHE A 1 83 ? 2.933 -8.978 7.595 1.00 97.81 83 PHE A N 1
ATOM 681 C CA . PHE A 1 83 ? 2.510 -10.086 6.765 1.00 97.81 83 PHE A CA 1
A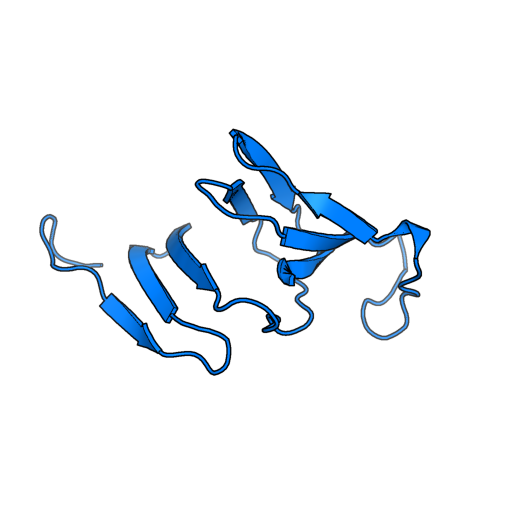TOM 682 C C . PHE A 1 83 ? 3.365 -10.121 5.504 1.00 97.81 83 PHE A C 1
ATOM 684 O O . PHE A 1 83 ? 3.861 -9.094 5.033 1.00 97.81 83 PHE A O 1
ATOM 691 N N . ILE A 1 84 ? 3.513 -11.308 4.927 1.00 98.12 84 ILE A N 1
ATOM 692 C CA . ILE A 1 84 ? 4.070 -11.450 3.586 1.00 98.12 84 ILE A CA 1
ATOM 693 C C . ILE A 1 84 ? 2.911 -11.486 2.604 1.00 98.12 84 ILE A C 1
ATOM 695 O O . ILE A 1 84 ? 2.052 -12.363 2.670 1.00 98.12 84 ILE A O 1
ATOM 699 N N . TRP A 1 85 ? 2.894 -10.517 1.698 1.00 98.19 85 TRP A N 1
ATOM 700 C CA . TRP A 1 85 ? 1.935 -10.453 0.616 1.00 98.19 85 TRP A CA 1
ATOM 701 C C . TRP A 1 85 ? 2.578 -11.037 -0.647 1.00 98.19 85 TRP A C 1
ATOM 703 O O . TRP A 1 85 ? 3.561 -10.500 -1.168 1.00 98.19 85 TRP A O 1
ATOM 713 N N . GLU A 1 86 ? 2.053 -12.185 -1.081 1.00 98.25 86 GLU A N 1
ATOM 714 C CA . GLU A 1 86 ? 2.528 -12.954 -2.238 1.00 98.25 86 GLU A CA 1
ATOM 715 C C . GLU A 1 86 ? 1.736 -12.603 -3.515 1.00 98.25 86 GLU A C 1
ATOM 717 O O . GLU A 1 86 ? 0.578 -12.176 -3.425 1.00 98.25 86 GLU A O 1
ATOM 722 N N . PRO A 1 87 ? 2.326 -12.773 -4.714 1.00 98.44 87 PRO A N 1
ATOM 723 C CA . PRO A 1 87 ? 1.637 -12.529 -5.977 1.00 98.44 87 PRO A CA 1
ATOM 724 C C . PRO A 1 87 ? 0.342 -13.329 -6.115 1.00 98.44 87 PRO A C 1
ATOM 726 O O . PRO A 1 87 ? 0.256 -14.479 -5.687 1.00 98.44 87 PRO A O 1
ATOM 729 N N . GLY A 1 88 ? -0.666 -12.729 -6.743 1.00 98.12 88 GLY A N 1
ATOM 730 C CA . GLY A 1 88 ? -1.988 -13.338 -6.898 1.00 98.12 88 GLY A CA 1
ATOM 731 C C . GLY A 1 88 ? -2.940 -13.090 -5.730 1.00 98.12 88 GLY A C 1
ATOM 732 O O . GLY A 1 88 ? -4.146 -13.280 -5.882 1.00 98.12 88 GLY A O 1
ATOM 733 N N . LEU A 1 89 ? -2.437 -12.625 -4.584 1.00 98.31 89 LEU A N 1
ATOM 734 C CA . LEU A 1 89 ? -3.278 -12.264 -3.450 1.00 98.31 89 LEU A CA 1
ATOM 735 C C . LEU A 1 89 ? -3.750 -10.812 -3.545 1.00 98.31 89 LEU A C 1
ATOM 737 O O . LEU A 1 89 ? -3.055 -9.930 -4.063 1.00 98.31 89 LEU A O 1
ATOM 741 N N . ILE A 1 90 ? -4.919 -10.559 -2.965 1.00 98.31 90 ILE A N 1
ATOM 742 C CA . ILE A 1 90 ? -5.470 -9.218 -2.781 1.00 98.31 90 ILE A CA 1
ATOM 743 C C . ILE A 1 90 ? -5.246 -8.736 -1.352 1.00 98.31 90 ILE A C 1
ATOM 745 O O . ILE A 1 90 ? -5.241 -9.528 -0.412 1.00 98.31 90 ILE A O 1
ATOM 749 N N . VAL A 1 91 ? -5.154 -7.422 -1.190 1.00 98.00 91 VAL A N 1
ATOM 750 C CA . VAL A 1 91 ? -5.361 -6.768 0.098 1.00 98.00 91 VAL A CA 1
ATOM 751 C C . VAL A 1 91 ? -6.438 -5.703 -0.054 1.00 98.00 91 VAL A C 1
ATOM 753 O O . VAL A 1 91 ? -6.379 -4.843 -0.936 1.00 98.00 91 VAL A O 1
ATOM 756 N N . HIS A 1 92 ? -7.447 -5.784 0.804 1.00 98.44 92 HIS A N 1
ATOM 757 C CA . HIS A 1 92 ? -8.440 -4.738 0.985 1.00 98.44 92 HIS A CA 1
ATOM 758 C C . HIS A 1 92 ? -8.061 -3.940 2.231 1.00 98.44 92 HIS A C 1
ATOM 760 O O . HIS A 1 92 ? -7.842 -4.523 3.288 1.00 98.44 92 HIS A O 1
ATOM 766 N N . ILE A 1 93 ? -7.956 -2.622 2.094 1.00 98.38 93 ILE A N 1
ATOM 767 C CA . ILE A 1 93 ? -7.570 -1.695 3.156 1.00 98.38 93 ILE A CA 1
ATOM 768 C C . ILE A 1 93 ? -8.746 -0.739 3.391 1.00 98.38 93 ILE A C 1
ATOM 770 O O . ILE A 1 93 ? -8.877 0.261 2.670 1.00 98.38 93 ILE A O 1
ATOM 774 N N . PRO A 1 94 ? -9.620 -1.032 4.370 1.00 98.19 94 PRO A N 1
ATOM 775 C CA . PRO A 1 94 ? -10.686 -0.127 4.774 1.00 98.19 94 PRO A CA 1
ATOM 776 C C . PRO A 1 94 ? -10.148 1.209 5.290 1.00 98.19 94 PRO A C 1
ATOM 778 O O . PRO A 1 94 ? -8.980 1.338 5.680 1.00 98.19 94 PRO A O 1
ATOM 781 N N . VAL A 1 95 ? -11.035 2.202 5.371 1.00 98.00 95 VAL A N 1
ATOM 782 C CA . VAL A 1 95 ? -10.748 3.429 6.128 1.00 98.00 95 VAL A CA 1
ATOM 783 C C . VAL A 1 95 ? -10.321 3.093 7.555 1.00 98.00 95 VAL A C 1
ATOM 785 O O . VAL A 1 95 ? -10.713 2.075 8.117 1.00 98.00 95 VAL A O 1
ATOM 788 N N . ARG A 1 96 ? -9.528 3.979 8.153 1.00 97.62 96 ARG A N 1
ATOM 789 C CA . ARG A 1 96 ? -8.989 3.816 9.509 1.00 97.62 96 ARG A CA 1
ATOM 790 C C . ARG A 1 96 ? -8.077 2.594 9.700 1.00 97.62 96 ARG A C 1
ATOM 792 O O . ARG A 1 96 ? -7.885 2.130 10.822 1.00 97.62 96 ARG A O 1
ATOM 799 N N . THR A 1 97 ? -7.448 2.137 8.620 1.00 98.38 97 THR A N 1
ATOM 800 C CA . THR A 1 97 ? -6.403 1.107 8.648 1.00 98.38 97 THR A CA 1
ATOM 801 C C . THR A 1 97 ? -5.042 1.752 8.431 1.00 98.38 97 T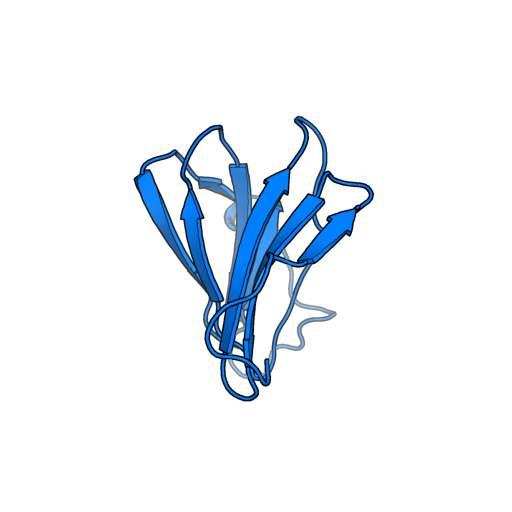HR A C 1
ATOM 803 O O . THR A 1 97 ? -4.783 2.336 7.373 1.00 98.38 97 THR A O 1
ATOM 806 N N . ILE A 1 98 ? -4.157 1.652 9.422 1.00 98.19 98 ILE A N 1
ATOM 807 C CA . ILE A 1 98 ? -2.761 2.042 9.240 1.00 98.19 98 ILE A CA 1
ATOM 808 C C . ILE A 1 98 ? -2.079 0.959 8.418 1.00 98.19 98 ILE A C 1
ATOM 810 O O . ILE A 1 98 ? -2.228 -0.218 8.736 1.00 98.19 98 ILE A O 1
ATOM 814 N N . HIS A 1 99 ? -1.338 1.333 7.379 1.00 98.31 99 HIS A N 1
ATOM 815 C CA . HIS A 1 99 ? -0.678 0.358 6.517 1.00 98.31 99 HIS A CA 1
ATOM 816 C C . HIS A 1 99 ? 0.615 0.883 5.883 1.00 98.31 99 HIS A C 1
ATOM 818 O O . HIS A 1 99 ? 0.839 2.093 5.787 1.00 98.31 99 HIS A O 1
ATOM 824 N N . ARG A 1 100 ? 1.490 -0.038 5.468 1.00 97.56 100 ARG A N 1
ATOM 825 C CA . ARG A 1 100 ? 2.734 0.245 4.740 1.00 97.56 100 ARG A CA 1
ATOM 826 C C . ARG A 1 100 ? 3.138 -0.945 3.873 1.00 97.56 100 ARG A C 1
ATOM 828 O O . ARG A 1 100 ? 2.924 -2.090 4.258 1.00 97.56 100 ARG A O 1
ATOM 835 N N . PHE A 1 101 ? 3.757 -0.651 2.734 1.00 97.19 101 PHE A N 1
ATOM 836 C CA . PHE A 1 101 ? 4.275 -1.636 1.786 1.00 97.19 101 PHE A CA 1
ATOM 837 C C . PHE A 1 101 ? 5.801 -1.495 1.676 1.00 97.19 101 PHE A C 1
ATOM 839 O O . PHE A 1 101 ? 6.287 -0.376 1.456 1.00 97.19 101 PHE A O 1
ATOM 846 N N . GLU A 1 102 ? 6.539 -2.598 1.832 1.00 94.31 102 GLU A N 1
ATOM 847 C CA . GLU A 1 102 ? 8.013 -2.671 1.739 1.00 94.31 102 GLU A CA 1
ATOM 848 C C . GLU A 1 102 ? 8.513 -3.868 0.919 1.00 94.31 102 GLU A C 1
ATOM 850 O O . GLU A 1 102 ? 7.823 -4.910 0.914 1.00 94.31 102 GLU A O 1
#

Foldseek 3Di:
DPDPDDAWDWDADPQGIWTWPDDDPVDTDIDDDGDPPDKDDWDAAQPDKDKDAAADDKKFKFKDADDPPDDPVPDDTDPVRTDIDHHGDMDIGDHRMTMMID

Secondary structure (DSSP, 8-state):
--SSS-PPEEEEETTEEEEEEEE-SS-EEEEEEE-TT--PPPB--SS--EEEE--SS-EEEEEEEPPTT--TTT----GGGEEEE-TT-EEEE-TTEEEEE-

Solvent-accessible surface area (backbone atoms only — not comparable to full-atom values): 6261 Å² total; per-residue (Å²): 103,94,64,98,76,78,81,64,52,75,44,84,47,101,31,39,36,39,39,36,77,37,59,46,100,89,50,73,37,70,50,76,48,71,44,90,97,32,52,58,69,84,41,73,32,90,84,52,66,48,75,50,70,38,84,71,75,71,33,48,33,36,49,48,73,63,57,92,91,62,51,83,92,76,54,88,81,57,78,88,32,52,44,82,47,50,52,81,42,73,49,77,41,56,51,49,30,40,35,34,49,58

Mean predicted aligned error: 2.82 Å

Nearest PDB structures (foldseek):
  6xwu-assembly1_A-2  TM=7.005E-01  e=2.843E-02  Drosophila melanogaster
  6o2k-assembly1_B  TM=8.162E-01  e=1.029E-01  Drosophila melanogaster
  6o2k-assembly1_A  TM=6.176E-01  e=2.999E-02  Drosophila melanogaster
  6xwv-assembly1_A  TM=8.006E-01  e=1.759E-01  Drosophila melanogaster
  6xwv-assembly1_B  TM=6.307E-01  e=6.702E-02  Drosophila melanogaster

pLDDT: mean 96.46, std 2.9, range [81.69, 98.56]

Sequence (102 aa):
MSQPLQTPKIVIKPWGREIWFADQKMYAGKILEVTKGKRLSLQYHERKTETLYLVSGKVRLTYRELQPGEKHESAPINEKNEFIWEPGLIVHIPVRTIHRFE

Radius of gyration: 14.91 Å; Cα contacts (8 Å, |Δi|>4): 175; chains: 1; bounding box: 29×28×44 Å